Protein AF-A0A2E3XPA2-F1 (afdb_monomer_lite)

Foldseek 3Di:
DDDPDDDPDPPPPPPDPPPVQVVQQVLQQVVVVVVCVVPDPQPVQFDDKDWGDDVQGIWIWTDGHPDDIDIWGWHDPDPPGGIDID

Radius of gyration: 20.04 Å; chains: 1; bounding box: 73×22×30 Å

Secondary structure (DSSP, 8-state):
-------SSTTS-------HHHHHHHHHHHHHHHHHHHH-GGGGGEEEEEEEEETTEEEEEEEETTSPPEEEEEE-SSTTSPPEE-

Sequence (86 aa):
MKLFTLFVTTLLASSVFANSKIIDTSEATTEALVLFTKQSSSVAKFNGVKAWPVSGGVKVKIYVKGEDSVELSCHRHSDNEPFECH

pLDDT: mean 83.34, std 17.44, range [43.66, 98.19]

Structure (mmCIF, N/CA/C/O backbone):
data_AF-A0A2E3XPA2-F1
#
_entry.id   AF-A0A2E3XPA2-F1
#
loop_
_atom_site.group_PDB
_atom_site.id
_atom_site.type_symbol
_atom_site.label_atom_id
_atom_site.label_alt_id
_atom_site.label_comp_id
_atom_site.label_asym_id
_atom_site.label_entity_id
_atom_site.label_seq_id
_atom_site.pdbx_PDB_ins_code
_atom_site.Cartn_x
_atom_site.Cartn_y
_atom_site.Cartn_z
_atom_site.occupancy
_atom_site.B_iso_or_equiv
_atom_site.auth_seq_id
_atom_site.auth_comp_id
_atom_site.auth_asym_id
_atom_site.auth_atom_id
_atom_site.pdbx_PDB_model_num
ATOM 1 N N . MET A 1 1 ? 58.967 -2.248 8.663 1.00 44.94 1 MET A N 1
ATOM 2 C CA . MET A 1 1 ? 57.698 -1.702 8.128 1.00 44.94 1 MET A CA 1
ATOM 3 C C . MET A 1 1 ? 57.519 -2.183 6.702 1.00 44.94 1 MET A C 1
ATOM 5 O O . MET A 1 1 ? 58.343 -1.818 5.877 1.00 44.94 1 MET A O 1
ATOM 9 N N . LYS A 1 2 ? 56.509 -3.015 6.43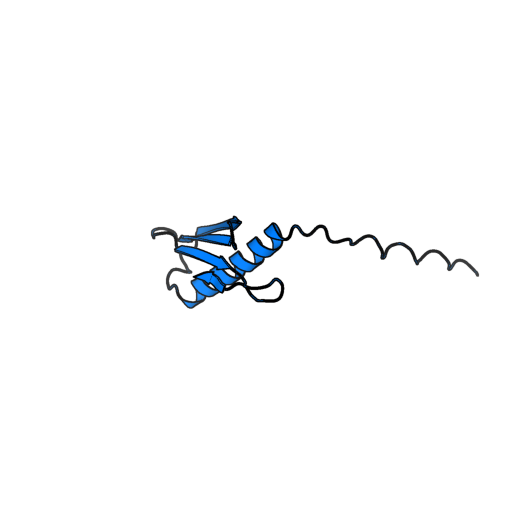7 1.00 43.66 2 LYS A N 1
ATOM 10 C CA . LYS A 1 2 ? 55.841 -3.204 5.132 1.00 43.66 2 LYS A CA 1
ATOM 11 C C . LYS A 1 2 ? 54.801 -4.312 5.314 1.00 43.66 2 LYS A C 1
ATOM 13 O O . LYS A 1 2 ? 54.994 -5.452 4.923 1.00 43.66 2 LYS A O 1
ATOM 18 N N . LEU A 1 3 ? 53.734 -3.956 6.021 1.00 48.41 3 LEU A N 1
ATOM 19 C CA . LEU A 1 3 ? 52.535 -4.769 6.180 1.00 48.41 3 LEU A CA 1
ATOM 20 C C . LEU A 1 3 ? 51.370 -3.872 5.754 1.00 48.41 3 LEU A C 1
ATOM 22 O O . LEU A 1 3 ? 50.732 -3.249 6.589 1.00 48.41 3 LEU A O 1
ATOM 26 N N . PHE A 1 4 ? 51.209 -3.660 4.448 1.00 53.72 4 PHE A N 1
ATOM 27 C CA . PHE A 1 4 ? 50.146 -2.805 3.908 1.00 53.72 4 PHE A CA 1
ATOM 28 C C . PHE A 1 4 ? 49.783 -3.248 2.489 1.00 53.72 4 PHE A C 1
ATOM 30 O O . PHE A 1 4 ? 49.931 -2.510 1.522 1.00 53.72 4 PHE A O 1
ATOM 37 N N . THR A 1 5 ? 49.320 -4.489 2.356 1.00 55.81 5 THR A N 1
ATOM 38 C CA . THR A 1 5 ? 48.674 -4.935 1.114 1.00 55.81 5 THR A CA 1
ATOM 39 C C . THR A 1 5 ? 47.641 -6.012 1.417 1.00 55.81 5 THR A C 1
ATOM 41 O O . THR A 1 5 ? 47.764 -7.151 0.992 1.00 55.81 5 THR A O 1
ATOM 44 N N . LEU A 1 6 ? 46.624 -5.672 2.212 1.00 51.03 6 LEU A N 1
ATOM 45 C CA . LEU A 1 6 ? 45.455 -6.540 2.372 1.00 51.03 6 LEU A CA 1
ATOM 46 C C . LEU A 1 6 ? 44.204 -5.724 2.729 1.00 51.03 6 LEU A C 1
ATOM 48 O O . LEU A 1 6 ? 43.608 -5.916 3.778 1.00 51.03 6 LEU A O 1
ATOM 52 N N . PHE A 1 7 ? 43.840 -4.748 1.894 1.00 50.75 7 PHE A N 1
ATOM 53 C CA . PHE A 1 7 ? 42.616 -3.957 2.105 1.00 50.75 7 PHE A CA 1
ATOM 54 C C . PHE A 1 7 ? 41.900 -3.576 0.802 1.00 50.75 7 PHE A C 1
ATOM 56 O O . PHE A 1 7 ? 41.252 -2.541 0.711 1.00 50.75 7 PHE A O 1
ATOM 63 N N . VAL A 1 8 ? 42.005 -4.414 -0.232 1.00 54.59 8 VAL A N 1
ATOM 64 C CA . VAL A 1 8 ? 41.253 -4.230 -1.482 1.00 54.59 8 VAL A CA 1
ATOM 65 C C . VAL A 1 8 ? 40.683 -5.577 -1.896 1.00 54.59 8 VAL A C 1
ATOM 67 O O . VAL A 1 8 ? 41.274 -6.269 -2.712 1.00 54.59 8 VAL A O 1
ATOM 70 N N . THR A 1 9 ? 39.589 -6.014 -1.270 1.00 54.47 9 THR A N 1
ATOM 71 C CA . THR A 1 9 ? 38.758 -7.111 -1.823 1.00 54.47 9 THR A CA 1
ATOM 72 C C . THR A 1 9 ? 37.359 -7.231 -1.214 1.00 54.47 9 THR A C 1
ATOM 74 O O . THR A 1 9 ? 36.538 -7.950 -1.768 1.00 54.47 9 THR A O 1
ATOM 77 N N . THR A 1 10 ? 37.006 -6.511 -0.147 1.00 49.38 10 THR A N 1
ATOM 78 C CA . THR A 1 10 ? 35.674 -6.650 0.482 1.00 49.38 10 THR A CA 1
ATOM 79 C C . THR A 1 10 ? 34.587 -5.713 -0.061 1.00 49.38 10 THR A C 1
ATOM 81 O O . THR A 1 10 ? 33.481 -5.705 0.465 1.00 49.38 10 THR A O 1
ATOM 84 N N . LEU A 1 11 ? 34.844 -4.960 -1.136 1.00 50.06 11 LEU A N 1
ATOM 85 C CA . LEU A 1 11 ? 33.893 -3.988 -1.712 1.00 50.06 11 LEU A CA 1
ATOM 86 C C . LEU A 1 11 ? 33.065 -4.514 -2.902 1.00 50.06 11 LEU A C 1
ATOM 88 O O . LEU A 1 11 ? 32.375 -3.736 -3.549 1.00 50.06 11 LEU A O 1
ATOM 92 N N . LEU A 1 12 ? 33.112 -5.817 -3.200 1.00 52.47 12 LEU A N 1
ATOM 93 C CA . LEU A 1 12 ? 32.475 -6.398 -4.396 1.00 52.47 12 LEU A CA 1
ATOM 94 C C . LEU A 1 12 ? 31.343 -7.401 -4.114 1.00 52.47 12 LEU A C 1
ATOM 96 O O . LEU A 1 12 ? 30.940 -8.120 -5.021 1.00 52.47 12 LEU A O 1
ATOM 100 N N . ALA A 1 13 ? 30.792 -7.453 -2.898 1.00 48.25 13 ALA A N 1
ATOM 101 C CA . ALA A 1 13 ? 29.752 -8.436 -2.558 1.00 48.25 13 ALA A CA 1
ATOM 102 C C . ALA A 1 13 ? 28.392 -7.848 -2.139 1.00 48.25 13 ALA A C 1
ATOM 104 O O . ALA A 1 13 ? 27.566 -8.567 -1.586 1.00 48.25 13 ALA A O 1
ATOM 105 N N . SER A 1 14 ? 28.104 -6.577 -2.428 1.00 49.22 14 SER A N 1
ATOM 106 C CA . SER A 1 14 ? 26.741 -6.038 -2.320 1.00 49.22 14 SER A CA 1
ATOM 107 C C . SER A 1 14 ? 26.020 -6.098 -3.669 1.00 49.22 14 SER A C 1
ATOM 109 O O . SER A 1 14 ? 25.465 -5.104 -4.133 1.00 49.22 14 SER A O 1
ATOM 111 N N . SER A 1 15 ? 26.035 -7.257 -4.335 1.00 51.78 15 SER A N 1
ATOM 112 C CA . SER A 1 15 ? 25.107 -7.527 -5.434 1.00 51.78 15 SER A CA 1
ATOM 113 C C . SER A 1 15 ? 23.714 -7.738 -4.847 1.00 51.78 15 SER A C 1
ATOM 115 O O . SER A 1 15 ? 23.327 -8.833 -4.448 1.00 51.78 15 SER A O 1
ATOM 117 N N . VAL A 1 16 ? 23.019 -6.613 -4.731 1.00 54.44 16 VAL A N 1
ATOM 118 C CA . VAL A 1 16 ? 21.581 -6.401 -4.877 1.00 54.44 16 VAL A CA 1
ATOM 119 C C . VAL A 1 16 ? 20.836 -7.635 -5.410 1.00 54.44 16 VAL A C 1
ATOM 121 O O . VAL A 1 16 ? 20.701 -7.832 -6.612 1.00 54.44 16 VAL A O 1
ATOM 124 N N . PHE A 1 17 ? 20.282 -8.430 -4.499 1.00 49.84 17 PHE A N 1
ATOM 125 C CA . PHE A 1 17 ? 19.121 -9.279 -4.776 1.00 49.84 17 PHE A CA 1
ATOM 126 C C . PHE A 1 17 ? 17.889 -8.650 -4.125 1.00 49.84 17 PHE A C 1
ATOM 128 O O . PHE A 1 17 ? 17.172 -9.285 -3.355 1.00 49.84 17 PHE A O 1
ATOM 135 N N . ALA A 1 18 ? 17.659 -7.362 -4.375 1.00 59.03 18 ALA A N 1
ATOM 136 C CA . ALA A 1 18 ? 16.394 -6.759 -4.005 1.00 59.03 18 ALA A CA 1
ATOM 137 C C . ALA A 1 18 ? 15.353 -7.240 -5.025 1.00 59.03 18 ALA A C 1
ATOM 139 O O . ALA A 1 18 ? 15.408 -6.899 -6.204 1.00 59.03 18 ALA A O 1
ATOM 140 N N . ASN A 1 19 ? 14.458 -8.125 -4.593 1.00 71.38 19 ASN A N 1
ATOM 141 C CA . ASN A 1 19 ? 13.357 -8.594 -5.424 1.00 71.38 19 ASN A CA 1
ATOM 142 C C . ASN A 1 19 ? 12.470 -7.384 -5.747 1.00 71.38 19 ASN A C 1
ATOM 144 O O . ASN A 1 19 ? 11.873 -6.819 -4.831 1.00 71.38 19 ASN A O 1
ATOM 148 N N . SER A 1 20 ? 12.399 -6.987 -7.021 1.00 73.12 20 SER A N 1
ATOM 149 C CA . SER A 1 20 ? 11.666 -5.791 -7.459 1.00 73.12 20 SER A CA 1
ATOM 150 C C . SER A 1 20 ? 10.227 -5.779 -6.952 1.00 73.12 20 SER A C 1
ATOM 152 O O . SER A 1 20 ? 9.763 -4.760 -6.466 1.00 73.12 20 SER A O 1
ATOM 154 N N . LYS A 1 21 ? 9.560 -6.938 -6.889 1.00 77.38 21 LYS A N 1
ATOM 155 C CA . LYS A 1 21 ? 8.196 -7.038 -6.345 1.00 77.38 21 LYS A CA 1
ATOM 156 C C . LYS A 1 21 ? 8.110 -6.655 -4.867 1.00 77.38 21 LYS A C 1
ATOM 158 O O . LYS A 1 21 ? 7.079 -6.148 -4.438 1.00 77.38 21 LYS A O 1
ATOM 163 N N . ILE A 1 22 ? 9.152 -6.926 -4.079 1.00 78.81 22 ILE A N 1
ATOM 164 C CA . ILE A 1 22 ? 9.210 -6.549 -2.659 1.00 78.81 22 ILE A CA 1
ATOM 165 C C . ILE A 1 22 ? 9.416 -5.039 -2.528 1.00 78.81 22 ILE A C 1
ATOM 167 O O . ILE A 1 22 ? 8.721 -4.415 -1.729 1.00 78.81 22 ILE A O 1
ATOM 171 N N . ILE A 1 23 ? 10.324 -4.461 -3.324 1.00 83.75 23 ILE A N 1
ATOM 172 C CA . ILE A 1 23 ? 10.551 -3.008 -3.359 1.00 83.75 23 ILE A CA 1
ATOM 173 C C . ILE A 1 23 ? 9.256 -2.292 -3.751 1.00 83.75 23 ILE A C 1
ATOM 175 O O . ILE A 1 23 ? 8.761 -1.472 -2.985 1.00 83.75 23 ILE A O 1
ATOM 179 N N . ASP A 1 24 ? 8.649 -2.700 -4.863 1.00 89.19 24 ASP A N 1
ATOM 180 C CA . ASP A 1 24 ? 7.401 -2.142 -5.382 1.00 89.19 24 ASP A CA 1
ATOM 181 C C . ASP A 1 24 ? 6.275 -2.222 -4.349 1.00 89.19 24 ASP A C 1
ATOM 183 O O . ASP A 1 24 ? 5.543 -1.261 -4.130 1.00 89.19 24 ASP A O 1
ATOM 187 N N . THR A 1 25 ? 6.161 -3.358 -3.652 1.00 92.38 25 THR A N 1
ATOM 188 C CA . THR A 1 25 ? 5.164 -3.527 -2.585 1.00 92.38 25 THR A CA 1
ATOM 189 C C . THR A 1 25 ? 5.410 -2.557 -1.427 1.00 92.38 25 THR A C 1
ATOM 191 O O . THR A 1 25 ? 4.454 -2.008 -0.877 1.00 92.38 25 THR A O 1
ATOM 194 N N . SER A 1 26 ? 6.669 -2.325 -1.054 1.00 92.81 26 SER A N 1
ATOM 195 C CA . SER A 1 26 ? 7.038 -1.401 0.022 1.00 92.81 26 SER A CA 1
ATOM 196 C C . SER A 1 26 ? 6.770 0.061 -0.350 1.00 92.81 26 SER A C 1
ATOM 198 O O . SER A 1 26 ? 6.205 0.809 0.453 1.00 92.81 26 SER A O 1
ATOM 200 N N . GLU A 1 27 ? 7.146 0.469 -1.562 1.00 93.38 27 GLU A N 1
ATOM 201 C CA . GLU A 1 27 ? 6.925 1.826 -2.074 1.00 93.38 27 GLU A CA 1
ATOM 202 C C . GLU A 1 27 ? 5.429 2.122 -2.216 1.00 93.38 27 GLU A C 1
ATOM 204 O O . GLU A 1 27 ? 4.941 3.100 -1.650 1.00 93.38 27 GLU A O 1
ATOM 209 N N . ALA A 1 28 ? 4.673 1.216 -2.844 1.00 95.00 28 ALA A N 1
ATOM 210 C CA . ALA A 1 28 ? 3.221 1.320 -2.962 1.00 95.00 28 ALA A CA 1
ATOM 211 C C . ALA A 1 28 ? 2.518 1.404 -1.599 1.00 95.00 28 ALA A C 1
ATOM 213 O O . ALA A 1 28 ? 1.597 2.197 -1.417 1.00 95.00 28 ALA A O 1
ATOM 214 N N . THR A 1 29 ? 2.954 0.610 -0.613 1.00 96.50 29 THR A N 1
ATOM 215 C CA . THR A 1 29 ? 2.389 0.666 0.747 1.00 96.50 29 THR A CA 1
ATOM 216 C C . THR A 1 29 ? 2.638 2.025 1.397 1.00 96.50 29 THR A C 1
ATOM 218 O O . THR A 1 29 ? 1.754 2.557 2.068 1.00 96.50 29 THR A O 1
ATOM 221 N N . THR A 1 30 ? 3.831 2.589 1.198 1.00 96.19 30 THR A N 1
ATOM 222 C CA . THR A 1 30 ? 4.197 3.898 1.750 1.00 96.19 30 THR A CA 1
ATOM 223 C C . THR A 1 30 ? 3.323 4.994 1.153 1.00 96.19 30 THR A C 1
ATOM 225 O O . THR A 1 30 ? 2.725 5.765 1.904 1.00 96.19 30 THR A O 1
ATOM 228 N N . GLU A 1 31 ? 3.174 5.018 -0.172 1.00 95.94 31 GLU A N 1
ATOM 229 C CA . GLU A 1 31 ? 2.349 6.024 -0.844 1.00 95.94 31 GLU A CA 1
ATOM 230 C C . GLU A 1 31 ? 0.867 5.900 -0.466 1.00 95.94 31 GLU A C 1
ATOM 232 O O . GLU A 1 31 ? 0.221 6.890 -0.119 1.00 95.94 31 GLU A O 1
ATOM 237 N N . ALA A 1 32 ? 0.338 4.675 -0.411 1.00 96.06 32 ALA A N 1
ATOM 238 C CA . ALA A 1 32 ? -1.031 4.419 0.028 1.00 96.06 32 ALA A CA 1
ATOM 239 C C . ALA A 1 32 ? -1.302 4.941 1.452 1.00 96.06 32 ALA A C 1
ATOM 241 O O . ALA A 1 32 ? -2.357 5.521 1.716 1.00 96.06 32 ALA A O 1
ATOM 242 N N . LEU A 1 33 ? -0.352 4.770 2.379 1.00 95.81 33 LEU A N 1
ATOM 243 C CA . LEU A 1 33 ? -0.478 5.282 3.747 1.00 95.81 33 LEU A CA 1
ATOM 244 C C . LEU A 1 33 ? -0.373 6.809 3.811 1.00 95.81 33 LEU A C 1
ATOM 246 O O . LEU A 1 33 ? -1.097 7.433 4.592 1.00 95.81 33 LEU A O 1
ATOM 250 N N . VAL A 1 34 ? 0.483 7.425 2.991 1.00 95.19 34 VAL A N 1
ATOM 251 C CA . VAL A 1 34 ? 0.564 8.889 2.867 1.00 95.19 34 VAL A CA 1
ATOM 252 C C . VAL A 1 34 ? -0.764 9.449 2.362 1.00 95.19 34 VAL A C 1
ATOM 254 O O . VAL A 1 34 ? -1.290 10.395 2.954 1.00 95.19 34 VAL A O 1
ATOM 257 N N . LEU A 1 35 ? -1.337 8.847 1.317 1.00 94.19 35 LEU A N 1
ATOM 258 C CA . LEU A 1 35 ? -2.628 9.243 0.761 1.00 94.19 35 LEU A CA 1
ATOM 259 C C . LEU A 1 35 ? -3.752 9.101 1.794 1.00 94.19 35 LEU A C 1
ATOM 261 O O . LEU A 1 35 ? -4.482 10.060 2.048 1.00 94.19 35 LEU A O 1
ATOM 265 N N . PHE A 1 36 ? -3.832 7.944 2.457 1.00 94.31 36 PHE A N 1
ATOM 266 C CA . PHE A 1 36 ? -4.794 7.690 3.529 1.00 94.31 36 PHE A CA 1
ATOM 267 C C . PHE A 1 36 ? -4.682 8.724 4.654 1.00 94.31 36 PHE A C 1
ATOM 269 O O . PHE A 1 36 ? -5.695 9.251 5.104 1.00 94.31 36 PHE A O 1
ATOM 276 N N . THR A 1 37 ? -3.460 9.077 5.063 1.00 93.50 37 THR A N 1
ATOM 277 C CA . THR A 1 37 ? -3.235 10.054 6.138 1.00 93.50 37 THR A CA 1
ATOM 278 C C . THR A 1 37 ? -3.646 11.472 5.741 1.00 93.50 37 THR A C 1
ATOM 280 O O . THR A 1 37 ? -4.112 12.235 6.584 1.00 93.50 37 THR A O 1
ATOM 283 N N . LYS A 1 38 ? -3.504 11.835 4.461 1.00 91.88 38 LYS A N 1
ATOM 284 C CA . LYS A 1 38 ? -3.923 13.147 3.941 1.00 91.88 38 LYS A CA 1
ATOM 285 C C . LYS A 1 38 ? -5.438 13.262 3.765 1.00 91.88 38 LYS A C 1
ATOM 287 O O . LYS A 1 38 ? -5.971 14.359 3.898 1.00 91.88 38 LYS A O 1
ATOM 292 N N . GLN A 1 39 ? -6.114 12.167 3.418 1.00 87.19 39 GLN A N 1
ATOM 293 C CA . GLN A 1 39 ? -7.515 12.192 2.982 1.00 87.19 39 GLN A CA 1
ATOM 294 C C . GLN A 1 39 ? -8.511 11.684 4.028 1.00 87.19 39 GLN A C 1
ATOM 296 O O . GLN A 1 39 ? -9.688 12.033 3.965 1.00 87.19 39 GLN A O 1
ATOM 301 N N . SER A 1 40 ? -8.074 10.857 4.979 1.00 82.19 40 SER A N 1
ATOM 302 C CA . SER A 1 40 ? -8.965 10.211 5.941 1.00 82.19 40 SER A CA 1
ATOM 303 C C . SER A 1 40 ? -8.908 10.88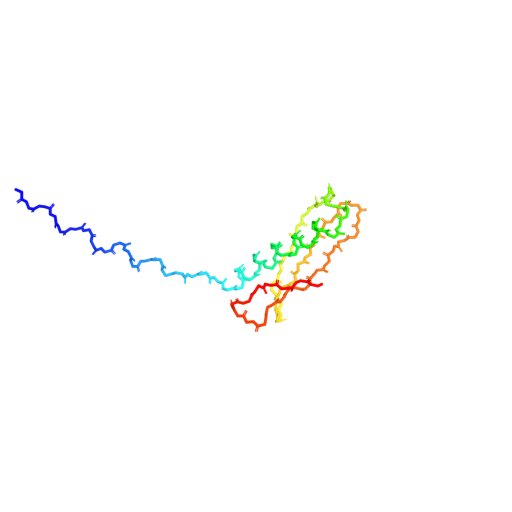4 7.310 1.00 82.19 40 SER A C 1
ATOM 305 O O . SER A 1 40 ? -7.842 11.061 7.892 1.00 82.19 40 SER A O 1
ATOM 307 N N . SER A 1 41 ? -10.070 11.187 7.890 1.00 84.19 41 SER A N 1
ATOM 308 C CA . SER A 1 41 ? -10.179 11.53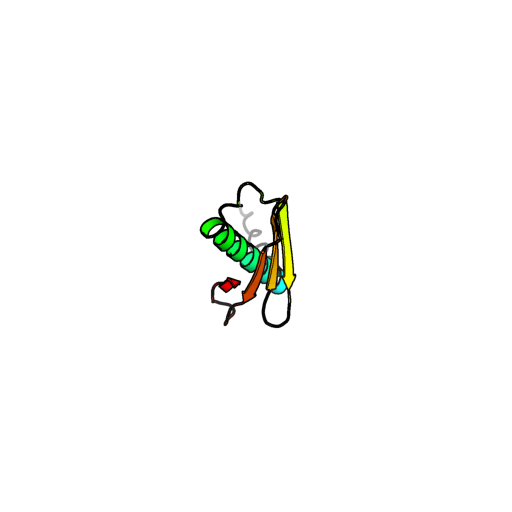4 9.314 1.00 84.19 41 SER A CA 1
ATOM 309 C C . SER A 1 41 ? -10.029 10.307 10.229 1.00 84.19 41 SER A C 1
ATOM 311 O O . SER A 1 41 ? -9.869 10.452 11.443 1.00 84.19 41 SER A O 1
ATOM 313 N N . SER A 1 42 ? -10.026 9.096 9.662 1.00 87.31 42 SER A N 1
ATOM 314 C CA . SER A 1 42 ? -9.999 7.822 10.388 1.00 87.31 42 SER A CA 1
ATOM 315 C C . SER A 1 42 ? -8.591 7.315 10.711 1.00 87.31 42 SER A C 1
ATOM 317 O O . SER A 1 42 ? -8.435 6.179 11.159 1.00 87.31 42 SER A O 1
ATOM 319 N N . VAL A 1 43 ? -7.552 8.141 10.548 1.00 88.00 43 VAL A N 1
ATOM 320 C CA . VAL A 1 43 ? -6.154 7.771 10.847 1.00 88.00 43 VAL A CA 1
ATOM 321 C C . VAL A 1 43 ? -5.988 7.250 12.275 1.00 88.00 43 VAL A C 1
ATOM 323 O O . VAL A 1 43 ? -5.296 6.260 12.495 1.00 88.00 43 VAL A O 1
ATOM 326 N N . ALA A 1 44 ? -6.694 7.840 13.245 1.00 91.00 44 ALA A N 1
ATOM 327 C CA . ALA A 1 44 ? -6.672 7.398 14.643 1.00 91.00 44 ALA A CA 1
ATOM 328 C C . ALA A 1 44 ? -7.211 5.967 14.853 1.00 91.00 44 ALA A C 1
ATOM 330 O O . ALA A 1 44 ? -6.973 5.359 15.896 1.00 91.00 44 ALA A O 1
ATOM 331 N N . LYS A 1 45 ? -7.945 5.428 13.875 1.00 92.62 45 LYS A N 1
ATOM 332 C CA . LYS A 1 45 ? -8.505 4.074 13.879 1.00 92.62 45 LYS A CA 1
ATOM 333 C C . LYS A 1 45 ? -7.707 3.112 12.997 1.00 92.62 45 LYS A C 1
ATOM 335 O O . LYS A 1 45 ? -8.166 1.992 12.780 1.00 92.62 45 LYS A O 1
ATOM 340 N N . PHE A 1 46 ? -6.539 3.505 12.485 1.00 95.81 46 PHE A N 1
ATOM 341 C CA . PHE A 1 46 ? -5.667 2.606 11.733 1.00 95.81 46 PHE A CA 1
ATOM 342 C C . PHE A 1 46 ? -5.396 1.316 12.525 1.00 95.81 46 PHE A C 1
ATOM 344 O O . PHE A 1 46 ? -5.002 1.354 13.689 1.00 95.81 46 PHE A O 1
ATOM 351 N N . ASN A 1 47 ? -5.623 0.171 11.883 1.00 95.81 47 ASN A N 1
ATOM 352 C CA . ASN A 1 47 ? -5.529 -1.153 12.501 1.00 95.81 47 ASN A CA 1
ATOM 353 C C . ASN A 1 47 ? -4.577 -2.100 11.752 1.00 95.81 47 ASN A C 1
ATOM 355 O O . ASN A 1 47 ? -4.373 -3.236 12.174 1.00 95.81 47 ASN A O 1
ATOM 359 N N . GLY A 1 48 ? -3.999 -1.656 10.637 1.00 96.12 48 GLY A N 1
ATOM 360 C CA . GLY A 1 48 ? -3.017 -2.422 9.882 1.00 96.12 48 GLY A CA 1
ATOM 361 C C . GLY A 1 48 ? -3.128 -2.211 8.381 1.00 96.12 48 GLY A C 1
ATOM 362 O O . GLY A 1 48 ? -4.056 -1.580 7.877 1.00 96.12 48 GLY A O 1
ATOM 363 N N . VAL A 1 49 ? -2.174 -2.788 7.658 1.00 97.44 49 VAL A N 1
ATOM 364 C CA . VAL A 1 49 ? -2.113 -2.739 6.199 1.00 97.44 49 VAL A CA 1
ATOM 365 C C . VAL A 1 49 ? -1.714 -4.104 5.652 1.00 97.44 49 VAL A C 1
ATOM 367 O O . VAL A 1 49 ? -0.904 -4.815 6.245 1.00 97.44 49 VAL A O 1
ATOM 370 N N . LYS A 1 50 ? -2.302 -4.483 4.522 1.00 97.31 50 LYS A N 1
ATOM 371 C CA . LYS A 1 50 ? -1.902 -5.644 3.731 1.00 97.31 50 LYS A CA 1
ATOM 372 C C . LYS A 1 50 ? -1.646 -5.176 2.310 1.00 97.31 50 LYS A C 1
ATOM 374 O O . LYS A 1 50 ? -2.530 -4.575 1.715 1.00 97.31 50 LYS A O 1
ATOM 379 N N . ALA A 1 51 ? -0.489 -5.512 1.759 1.00 96.81 51 ALA A N 1
ATOM 380 C CA . ALA A 1 51 ? -0.165 -5.232 0.369 1.00 96.81 51 ALA A CA 1
ATOM 381 C C . ALA A 1 51 ? 0.245 -6.514 -0.357 1.00 96.81 51 ALA A C 1
ATOM 383 O O . ALA A 1 51 ? 0.818 -7.421 0.252 1.00 96.81 51 ALA A O 1
ATOM 384 N N . TRP A 1 52 ? -0.103 -6.623 -1.636 1.00 94.94 52 TRP A N 1
ATOM 385 C CA . TRP A 1 52 ? 0.293 -7.754 -2.470 1.00 94.94 52 TRP A CA 1
ATOM 386 C C . TRP A 1 52 ? 0.451 -7.338 -3.936 1.00 94.94 52 TRP A C 1
ATOM 388 O O . TRP A 1 52 ? -0.338 -6.530 -4.436 1.00 94.94 52 TRP A O 1
ATOM 398 N N . PRO A 1 53 ? 1.445 -7.899 -4.645 1.00 92.69 53 PRO A N 1
ATOM 399 C CA . PRO A 1 53 ? 1.637 -7.617 -6.058 1.00 92.69 53 PRO A CA 1
ATOM 400 C C . PRO A 1 53 ? 0.475 -8.182 -6.883 1.00 92.69 53 PRO A C 1
ATOM 402 O O . PRO A 1 53 ? -0.037 -9.272 -6.613 1.00 92.69 53 PRO A O 1
ATOM 405 N N . VAL A 1 54 ? 0.090 -7.449 -7.921 1.00 92.81 54 VAL A N 1
ATOM 406 C CA . VAL A 1 54 ? -0.900 -7.839 -8.932 1.00 92.81 54 VAL A CA 1
ATOM 407 C C . VAL A 1 54 ? -0.337 -7.576 -10.331 1.00 92.81 54 VAL A C 1
ATOM 409 O O . VAL A 1 54 ? 0.768 -7.056 -10.483 1.00 92.81 54 VAL A O 1
ATOM 412 N N . SER A 1 55 ? -1.066 -7.957 -11.381 1.00 88.88 55 SER A N 1
ATOM 413 C CA . SER A 1 55 ? -0.677 -7.559 -12.738 1.00 88.88 55 SER A CA 1
ATOM 414 C C . SER A 1 55 ? -0.769 -6.035 -12.865 1.00 88.88 55 SER A C 1
ATOM 416 O O . SER A 1 55 ? -1.820 -5.467 -12.579 1.00 88.88 55 SER A O 1
ATOM 418 N N . GLY A 1 56 ? 0.334 -5.390 -13.251 1.00 87.00 56 GLY A N 1
ATOM 419 C CA . GLY A 1 56 ? 0.395 -3.940 -13.459 1.00 87.00 56 GLY A CA 1
ATOM 420 C C . GLY A 1 56 ? 0.637 -3.088 -12.208 1.00 87.00 56 GLY A C 1
ATOM 421 O O . GLY A 1 56 ? 0.610 -1.870 -12.323 1.00 87.00 56 GLY A O 1
ATOM 422 N N . GLY A 1 57 ? 0.885 -3.680 -11.032 1.00 92.81 57 GLY A N 1
ATOM 423 C CA . GLY A 1 57 ? 1.179 -2.899 -9.827 1.00 92.81 57 GLY A CA 1
ATOM 424 C C . GLY A 1 57 ? 1.011 -3.672 -8.522 1.00 92.81 57 GLY A C 1
ATOM 425 O O . GLY A 1 57 ? 1.284 -4.871 -8.436 1.00 92.81 57 GLY A O 1
ATOM 426 N N . VAL A 1 58 ? 0.543 -2.978 -7.490 1.00 96.50 58 VAL A N 1
ATOM 427 C CA . VAL A 1 58 ? 0.358 -3.493 -6.130 1.00 96.50 58 VAL A CA 1
ATOM 428 C C . VAL A 1 58 ? -1.019 -3.084 -5.629 1.00 96.50 58 VAL A C 1
ATOM 430 O O . VAL A 1 58 ? -1.412 -1.926 -5.732 1.00 96.50 58 VAL A O 1
ATOM 433 N N . LYS A 1 59 ? -1.752 -4.025 -5.037 1.00 97.44 59 LYS A N 1
ATOM 434 C CA . LYS A 1 59 ? -2.945 -3.696 -4.254 1.00 97.44 59 LYS A CA 1
ATOM 435 C C . LYS A 1 59 ? -2.563 -3.478 -2.801 1.00 97.44 59 LYS A C 1
ATOM 437 O O . LYS A 1 59 ? -1.842 -4.299 -2.232 1.00 97.44 59 LYS A O 1
ATOM 442 N N . VAL A 1 60 ? -3.088 -2.417 -2.197 1.00 98.06 60 VAL A N 1
ATOM 443 C CA . VAL A 1 60 ? -2.890 -2.077 -0.787 1.00 98.06 60 VAL A CA 1
ATOM 444 C C . VAL A 1 60 ? -4.246 -1.968 -0.105 1.00 98.06 60 VAL A C 1
ATOM 446 O O . VAL A 1 60 ? -5.114 -1.217 -0.529 1.00 98.06 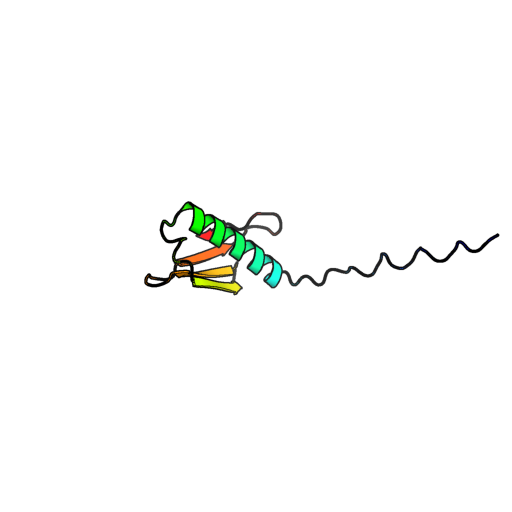60 VAL A O 1
ATOM 449 N N . LYS A 1 61 ? -4.436 -2.714 0.979 1.00 98.19 61 LYS A N 1
ATOM 450 C CA . LYS A 1 61 ? -5.645 -2.702 1.797 1.00 98.19 61 LYS A CA 1
ATOM 451 C C . LYS A 1 61 ? -5.318 -2.218 3.200 1.00 98.19 61 LYS A C 1
ATOM 453 O O . LYS A 1 61 ? -4.558 -2.871 3.917 1.00 98.19 61 LYS A O 1
ATOM 458 N N . ILE A 1 62 ? -5.910 -1.099 3.591 1.00 97.62 62 ILE A N 1
ATOM 459 C CA . ILE A 1 62 ? -5.759 -0.464 4.897 1.00 97.62 62 ILE A CA 1
ATOM 460 C C . ILE A 1 62 ? -6.973 -0.829 5.745 1.00 97.62 62 ILE A C 1
ATOM 462 O O . ILE A 1 62 ? -8.118 -0.579 5.370 1.00 97.62 62 ILE A O 1
ATOM 466 N N . TYR A 1 63 ? -6.725 -1.445 6.894 1.00 97.38 63 TYR A N 1
ATOM 467 C CA . TYR A 1 63 ? -7.768 -1.818 7.838 1.00 97.38 63 TYR A CA 1
ATOM 468 C C . TYR A 1 63 ? -7.977 -0.689 8.836 1.00 97.38 63 TYR A C 1
ATOM 470 O O . TYR A 1 63 ? -7.030 -0.226 9.472 1.00 97.38 63 TYR A O 1
ATOM 478 N N . VAL A 1 64 ? -9.233 -0.292 9.003 1.00 96.44 64 VAL A N 1
ATOM 479 C CA . VAL A 1 64 ? -9.650 0.749 9.938 1.00 96.44 64 VAL A CA 1
ATOM 480 C C . VAL A 1 64 ? -10.582 0.112 10.966 1.00 96.44 64 VAL A C 1
ATOM 482 O O . VAL A 1 64 ? -11.507 -0.621 10.629 1.00 96.44 64 VAL A O 1
ATOM 485 N N . LYS A 1 65 ? -10.305 0.309 12.254 1.00 95.81 65 LYS A N 1
ATOM 486 C CA . LYS A 1 65 ? -11.054 -0.321 13.341 1.00 95.81 65 LYS A CA 1
ATOM 487 C C . LYS A 1 65 ? -12.466 0.259 13.423 1.00 95.81 65 LYS A C 1
ATOM 489 O O . LYS A 1 65 ? -12.634 1.440 13.714 1.00 95.81 65 LYS A O 1
ATOM 494 N N . GLY A 1 66 ? -13.471 -0.604 13.274 1.00 94.06 66 GLY A N 1
ATOM 495 C CA . GLY A 1 66 ? -14.882 -0.217 13.373 1.00 94.06 66 GLY A CA 1
ATOM 496 C C . GLY A 1 66 ? -15.416 0.522 12.143 1.00 94.06 66 GLY A C 1
ATOM 497 O O . GLY A 1 66 ? -16.457 1.161 12.247 1.00 94.06 66 GLY A O 1
ATOM 498 N N . GLU A 1 67 ? -14.705 0.450 11.017 1.00 93.44 67 GLU A N 1
ATOM 499 C CA . GLU A 1 67 ? -15.081 1.021 9.722 1.00 93.44 67 GLU A CA 1
ATOM 500 C C . GLU A 1 67 ? -14.719 0.041 8.600 1.00 93.44 67 GLU A C 1
ATOM 502 O O . GLU A 1 67 ? -14.018 -0.953 8.825 1.00 93.44 67 GLU A O 1
ATOM 507 N N . ASP A 1 68 ? -15.187 0.328 7.388 1.00 94.19 68 ASP A N 1
ATOM 508 C CA . ASP A 1 68 ? -14.7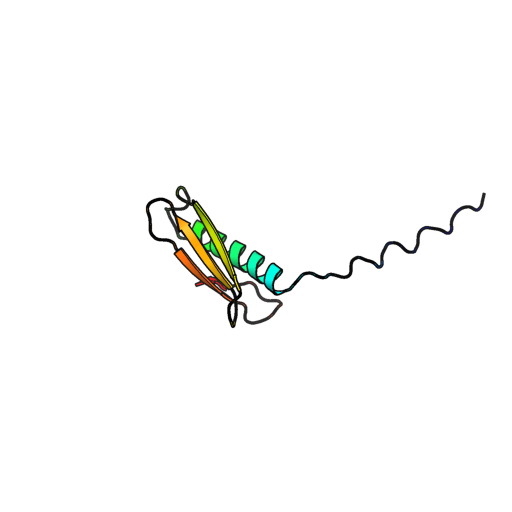68 -0.417 6.210 1.00 94.19 68 ASP A CA 1
ATOM 509 C C . ASP A 1 68 ? -13.284 -0.178 5.911 1.00 94.19 68 ASP A C 1
ATOM 511 O O . ASP A 1 68 ? -12.717 0.893 6.142 1.00 94.19 68 ASP A O 1
ATOM 515 N N . SER A 1 69 ? -12.632 -1.210 5.386 1.00 95.31 69 SER A N 1
ATOM 516 C CA . SER A 1 69 ? -11.257 -1.101 4.908 1.00 95.31 69 SER A CA 1
ATOM 517 C C . SER A 1 69 ? -11.176 -0.243 3.650 1.00 95.31 69 SER A C 1
ATOM 519 O O . SER A 1 69 ? -12.011 -0.392 2.758 1.00 95.31 69 SER A O 1
ATOM 521 N N . VAL A 1 70 ? -10.104 0.532 3.522 1.00 95.44 70 VAL A N 1
ATOM 522 C CA . VAL A 1 70 ? -9.780 1.272 2.298 1.00 95.44 70 VAL A CA 1
ATOM 523 C C . VAL A 1 70 ? -8.891 0.393 1.423 1.00 95.44 70 VAL A C 1
ATOM 525 O O . VAL A 1 70 ? -7.853 -0.084 1.882 1.00 95.44 70 VAL A O 1
ATOM 528 N N . GLU A 1 71 ? -9.294 0.143 0.182 1.00 96.81 71 GLU A N 1
ATOM 529 C CA . GLU A 1 71 ? -8.483 -0.578 -0.802 1.00 96.81 71 GLU A CA 1
ATOM 530 C C . GLU A 1 71 ? -8.020 0.400 -1.878 1.00 96.81 71 GLU A C 1
ATOM 532 O O . GLU A 1 71 ? -8.841 1.100 -2.459 1.00 96.81 71 GLU A O 1
ATOM 537 N N . LEU A 1 72 ? -6.711 0.434 -2.117 1.00 96.62 72 LEU A N 1
ATOM 538 C CA . LEU A 1 72 ? -6.056 1.261 -3.119 1.00 96.62 72 LEU A CA 1
ATOM 539 C C . LEU A 1 72 ? -5.303 0.368 -4.106 1.00 96.62 72 LEU A C 1
ATOM 541 O O . LEU A 1 72 ? -4.692 -0.639 -3.728 1.00 96.62 72 LEU A O 1
ATOM 545 N N . SER A 1 73 ? -5.332 0.750 -5.376 1.00 96.38 73 SER A N 1
ATOM 546 C CA . SER A 1 73 ? -4.510 0.159 -6.429 1.00 96.38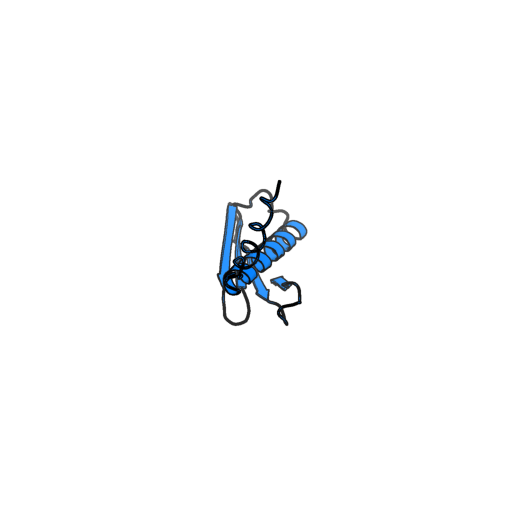 73 SER A CA 1
ATOM 547 C C . SER A 1 73 ? -3.381 1.118 -6.768 1.00 96.38 73 SER A C 1
ATOM 549 O O . SER A 1 73 ? -3.624 2.233 -7.220 1.00 96.38 73 SER A O 1
ATOM 551 N N . CYS A 1 74 ? -2.149 0.677 -6.539 1.00 96.81 74 CYS A N 1
ATOM 552 C CA . CYS A 1 74 ? -0.951 1.469 -6.756 1.00 96.81 74 CYS A CA 1
ATOM 553 C C . CYS A 1 74 ? -0.181 0.950 -7.970 1.00 96.81 74 CYS A C 1
ATOM 555 O O . CYS A 1 74 ? 0.070 -0.253 -8.085 1.00 96.81 74 CYS A O 1
ATOM 557 N N . HIS A 1 75 ? 0.229 1.849 -8.856 1.00 94.50 75 HIS A N 1
ATOM 558 C CA . HIS A 1 75 ? 1.024 1.525 -10.039 1.00 94.50 75 HIS A CA 1
ATOM 559 C C . HIS A 1 75 ? 2.018 2.645 -10.353 1.00 94.50 75 HIS A C 1
ATOM 561 O O . HIS A 1 75 ? 1.877 3.752 -9.846 1.00 94.50 75 HIS A O 1
ATOM 567 N N . ARG A 1 76 ? 3.027 2.350 -11.173 1.00 91.25 76 ARG A N 1
ATOM 568 C CA . ARG A 1 76 ? 3.940 3.341 -11.761 1.00 91.25 76 ARG A CA 1
ATOM 569 C C . ARG A 1 76 ? 4.080 3.047 -13.250 1.00 91.25 76 ARG A C 1
ATOM 571 O O . ARG A 1 76 ? 4.031 1.876 -13.638 1.00 91.25 76 ARG A O 1
ATOM 578 N N . HIS A 1 77 ? 4.227 4.069 -14.091 1.00 87.19 77 HIS A N 1
ATOM 579 C CA . HIS A 1 77 ? 4.317 3.855 -15.541 1.00 87.19 77 HIS A CA 1
ATOM 580 C C . HIS A 1 77 ? 5.715 3.412 -15.987 1.00 87.19 77 HIS A C 1
ATOM 582 O O . HIS A 1 77 ? 5.855 2.772 -17.030 1.00 87.19 77 HIS A O 1
ATOM 588 N N . SER A 1 78 ? 6.742 3.703 -15.186 1.00 86.19 78 SER A N 1
ATOM 589 C CA . SER A 1 78 ? 8.119 3.266 -15.410 1.00 86.19 78 SER A CA 1
ATOM 590 C C . SER A 1 78 ? 8.853 3.022 -14.086 1.00 86.19 78 SER A C 1
ATOM 592 O O . SER A 1 78 ? 8.419 3.485 -13.035 1.00 86.19 78 SER A O 1
ATOM 594 N N . ASP A 1 79 ? 9.980 2.303 -14.118 1.00 81.50 79 ASP A N 1
ATOM 595 C CA . ASP A 1 79 ? 10.755 1.957 -12.910 1.00 81.50 79 ASP A CA 1
ATOM 596 C C . ASP A 1 79 ? 11.371 3.165 -12.180 1.00 81.50 79 ASP A C 1
ATOM 598 O O . ASP A 1 79 ? 11.800 3.033 -11.038 1.00 81.50 79 ASP A O 1
ATOM 602 N N . ASN A 1 80 ? 11.407 4.336 -12.822 1.00 83.56 80 ASN A N 1
ATOM 603 C CA . ASN A 1 80 ? 11.968 5.566 -12.256 1.00 83.56 80 ASN A CA 1
ATOM 604 C C . ASN A 1 80 ? 10.893 6.573 -11.818 1.00 83.56 80 ASN A C 1
ATOM 606 O O . ASN A 1 80 ? 11.228 7.689 -11.420 1.00 83.56 80 ASN A O 1
ATOM 610 N N . GLU A 1 81 ? 9.617 6.211 -11.925 1.00 86.06 81 GLU A N 1
ATOM 611 C CA . GLU A 1 81 ? 8.502 7.054 -11.507 1.00 86.06 81 GLU A CA 1
ATOM 612 C C . GLU A 1 81 ? 7.997 6.663 -10.116 1.00 86.06 81 GLU A C 1
ATOM 614 O O . GLU A 1 81 ? 8.063 5.487 -9.738 1.00 86.06 81 GLU A O 1
ATOM 619 N N . PRO A 1 82 ? 7.484 7.633 -9.337 1.00 88.00 82 PRO A N 1
ATOM 620 C CA . PRO A 1 82 ? 6.831 7.322 -8.078 1.00 88.00 82 PRO A CA 1
ATOM 621 C C . PRO A 1 82 ? 5.581 6.468 -8.322 1.00 88.00 82 PRO A C 1
ATOM 623 O O . PRO A 1 82 ? 4.953 6.533 -9.378 1.00 88.00 82 PRO A O 1
ATOM 626 N N . PHE A 1 83 ? 5.201 5.683 -7.318 1.00 92.12 83 PHE A N 1
ATOM 627 C CA . PHE A 1 83 ? 3.899 5.030 -7.323 1.00 92.12 83 PHE A CA 1
ATOM 628 C C . PHE A 1 83 ? 2.777 6.064 -7.218 1.00 92.12 83 PHE A C 1
ATOM 630 O O . PHE A 1 83 ? 2.865 7.012 -6.444 1.00 92.12 83 PHE A O 1
ATOM 637 N N . GLU A 1 84 ? 1.696 5.818 -7.944 1.00 93.06 84 GLU A N 1
ATOM 638 C CA . GLU A 1 84 ? 0.427 6.524 -7.829 1.00 93.06 84 GLU A CA 1
ATOM 639 C C . GLU A 1 84 ? -0.645 5.536 -7.367 1.00 93.06 84 GLU A C 1
ATOM 641 O O . GLU A 1 84 ? -0.797 4.456 -7.949 1.00 93.06 84 GLU A O 1
ATOM 646 N N . CYS A 1 85 ? -1.361 5.892 -6.297 1.00 95.50 85 CYS A N 1
ATOM 647 C CA . CYS A 1 85 ? -2.387 5.061 -5.667 1.00 95.50 85 CYS A CA 1
ATOM 648 C C . CYS A 1 85 ? -3.782 5.674 -5.842 1.00 95.50 85 CYS A C 1
ATOM 650 O O . CYS A 1 85 ? -3.968 6.871 -5.608 1.00 95.50 85 CYS A O 1
ATOM 652 N N . HIS A 1 86 ? -4.761 4.836 -6.195 1.00 92.19 86 HIS A N 1
ATOM 653 C CA . HIS A 1 86 ? -6.157 5.223 -6.432 1.00 92.19 86 HIS A CA 1
ATOM 654 C C . HIS A 1 86 ? -7.148 4.265 -5.782 1.00 92.19 86 HIS A C 1
ATOM 656 O O . HIS A 1 86 ? -6.832 3.052 -5.713 1.00 92.19 86 HIS A O 1
#